Protein AF-A0A2M8AIE3-F1 (afdb_monomer_lite)

Secondary structure (DSSP, 8-state):
--S----S--TTTSTTTSS------HHHHHHHHHHHHHHHHHHHHHHHHHHHHHHHHHHHHHHHHHT-

Organism: NCBI:txid1974559

InterPro domains:
  IPR002150 Large ribosomal subunit protein bL31 type A/B [PF01197] (2-36)
  IPR002150 Large ribosomal subunit protein bL31 type A/B [PR01249] (4-19)
  IPR002150 Large ribosomal subunit protein bL31 type A/B [PR01249] (19-37)
  IPR002150 Large ribosomal subunit protein bL31 type A/B [PTHR33280] (1-67)
  IPR002150 Large ribosomal subunit protein bL31 type A/B [TIGR00105] (4-38)
  IPR034704 Large ribosomal subunit protein bL28/bL31-like superfamily [SSF143800] (2-38)
  IPR042105 Large ribosomal subunit protein bL31 superfamily [G3DSA:4.10.830.30] (1-43)

pLDDT: mean 76.16, std 8.15, range [54.62, 90.38]

Structure (mmCIF, N/CA/C/O backbone):
data_AF-A0A2M8AIE3-F1
#
_entry.id   AF-A0A2M8AIE3-F1
#
loop_
_atom_site.group_PDB
_atom_site.id
_atom_site.type_symbol
_atom_site.label_atom_id
_atom_site.label_alt_id
_atom_site.label_comp_id
_atom_site.label_asym_id
_atom_site.label_entity_id
_atom_site.label_seq_id
_atom_site.pdbx_PDB_ins_code
_atom_site.Cartn_x
_atom_site.Cartn_y
_atom_site.Cartn_z
_atom_site.occupancy
_atom_site.B_iso_or_equiv
_atom_site.auth_seq_id
_atom_site.auth_comp_id
_atom_site.auth_asym_id
_atom_site.auth_atom_id
_atom_site.pdbx_PDB_model_num
ATOM 1 N N . THR A 1 1 ? -17.444 -17.305 46.433 1.00 68.00 1 THR A N 1
ATOM 2 C CA . THR A 1 1 ? -17.606 -17.094 44.978 1.00 68.00 1 THR A CA 1
ATOM 3 C C . THR A 1 1 ? -18.232 -15.729 44.770 1.00 68.00 1 THR A C 1
ATOM 5 O O . THR A 1 1 ? -19.108 -15.370 45.545 1.00 68.00 1 THR A O 1
ATOM 8 N N . LEU A 1 2 ? -17.737 -14.924 43.824 1.00 69.06 2 LEU A N 1
ATOM 9 C CA . LEU A 1 2 ? -18.334 -13.615 43.532 1.00 69.06 2 LEU A CA 1
ATOM 10 C C . LEU A 1 2 ? -19.561 -13.822 42.624 1.00 69.06 2 LEU A C 1
ATOM 12 O O . LEU A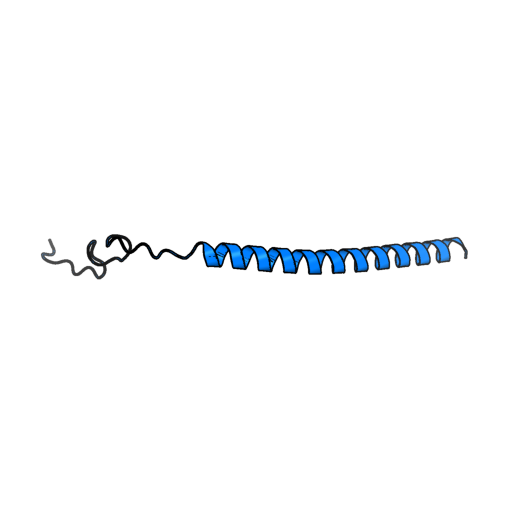 1 2 ? -19.411 -14.476 41.593 1.00 69.06 2 LEU A O 1
ATOM 16 N N . PRO A 1 3 ? -20.752 -13.326 43.008 1.00 77.12 3 PRO A N 1
ATOM 17 C CA . PRO A 1 3 ? -22.009 -13.630 42.322 1.00 77.12 3 PRO A CA 1
ATOM 18 C C . PRO A 1 3 ? -22.162 -12.925 40.968 1.00 77.12 3 PRO A C 1
ATOM 20 O O . PRO A 1 3 ? -22.863 -13.437 40.104 1.00 77.12 3 PRO A O 1
ATOM 23 N N . GLU A 1 4 ? -21.487 -11.792 40.746 1.00 71.94 4 GLU A N 1
ATOM 24 C CA . GLU A 1 4 ? -21.601 -11.025 39.503 1.00 71.94 4 GLU A CA 1
ATOM 25 C C . GLU A 1 4 ? -20.245 -10.468 39.063 1.00 71.94 4 GLU A C 1
ATOM 27 O O . GLU A 1 4 ? -19.568 -9.748 39.798 1.00 71.94 4 GLU A O 1
ATOM 32 N N . LEU A 1 5 ? -19.855 -10.799 37.833 1.00 74.25 5 LEU A N 1
ATOM 33 C CA . LEU A 1 5 ? -18.678 -10.265 37.158 1.00 74.25 5 LEU A CA 1
ATOM 34 C C . LEU A 1 5 ? -19.156 -9.270 36.101 1.00 74.25 5 LEU A C 1
ATOM 36 O O . LEU A 1 5 ? -19.722 -9.659 35.079 1.00 74.25 5 LEU A O 1
ATOM 40 N N . LYS A 1 6 ? -18.931 -7.977 36.339 1.00 70.44 6 LYS A N 1
ATOM 41 C CA . LYS A 1 6 ? -19.150 -6.942 35.324 1.00 70.44 6 LYS A CA 1
ATOM 42 C C . LYS A 1 6 ? -17.984 -6.982 34.342 1.00 70.44 6 LYS A C 1
ATOM 44 O O . LYS A 1 6 ? -16.877 -6.574 34.675 1.00 70.44 6 LYS A O 1
ATOM 49 N N . VAL A 1 7 ? -18.233 -7.514 33.150 1.00 73.88 7 VAL A N 1
ATOM 50 C CA . VAL A 1 7 ? -17.249 -7.582 32.065 1.00 73.88 7 VAL A CA 1
ATOM 51 C C . VAL A 1 7 ? -17.573 -6.490 31.052 1.00 73.88 7 VAL A C 1
ATOM 53 O O . VAL A 1 7 ? -18.704 -6.399 30.583 1.00 73.88 7 VAL A O 1
ATOM 56 N N . GLU A 1 8 ? -16.584 -5.673 30.695 1.00 70.81 8 GLU A N 1
ATOM 57 C CA . GLU A 1 8 ? -16.766 -4.567 29.740 1.00 70.81 8 GLU A CA 1
ATOM 58 C C . GLU A 1 8 ? -17.008 -5.044 28.298 1.00 70.81 8 GLU A C 1
ATOM 60 O O . GLU A 1 8 ? -17.504 -4.297 27.457 1.00 70.81 8 GLU A O 1
ATOM 65 N N . ILE A 1 9 ? -16.667 -6.300 27.997 1.00 67.62 9 ILE A N 1
ATOM 66 C CA . ILE A 1 9 ? -16.757 -6.883 26.659 1.00 67.62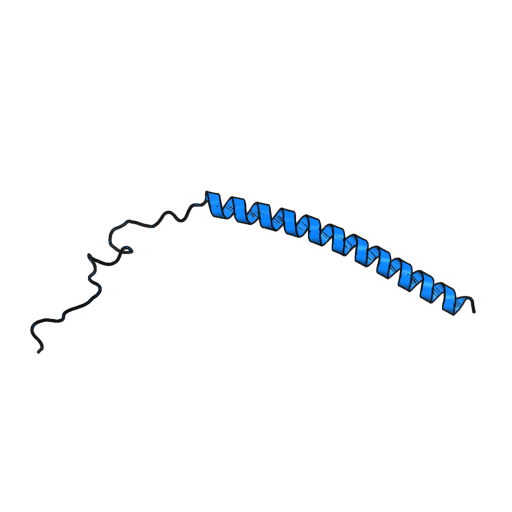 9 ILE A CA 1
ATOM 67 C C . ILE A 1 9 ? -17.446 -8.244 26.758 1.00 67.62 9 ILE A C 1
ATOM 69 O O . ILE A 1 9 ? -16.854 -9.240 27.167 1.00 67.62 9 ILE A O 1
ATOM 73 N N . CYS A 1 10 ? -18.716 -8.283 26.365 1.00 71.06 10 CYS A N 1
ATOM 74 C CA . CYS A 1 10 ? -19.499 -9.506 26.253 1.00 71.06 10 CYS A CA 1
ATOM 75 C C . CYS A 1 10 ? -19.438 -10.082 24.822 1.00 71.06 10 CYS A C 1
ATOM 77 O O . CYS A 1 10 ? -19.170 -9.354 23.861 1.00 71.06 10 CYS A O 1
ATOM 79 N N . SER A 1 11 ? -19.718 -11.377 24.644 1.00 68.88 11 SER A N 1
ATOM 80 C CA . SER A 1 11 ? -19.782 -12.014 23.313 1.00 68.88 11 SER A CA 1
ATOM 81 C C . SER A 1 11 ? -20.811 -11.350 22.390 1.00 68.88 11 SER A C 1
ATOM 83 O O . SER A 1 11 ? -20.591 -11.263 21.189 1.00 68.88 11 SER A O 1
ATOM 85 N N . ALA A 1 12 ? -21.889 -10.795 22.945 1.00 68.94 12 ALA A N 1
ATOM 86 C CA . ALA A 1 12 ? -22.869 -10.005 22.201 1.00 68.94 12 ALA A CA 1
ATOM 87 C C . ALA A 1 12 ? -22.400 -8.563 21.895 1.00 68.94 12 ALA A C 1
ATOM 89 O O . ALA A 1 12 ? -22.999 -7.884 21.065 1.00 68.94 12 ALA A O 1
ATOM 90 N N . CYS A 1 13 ? -21.331 -8.089 22.543 1.00 70.69 13 CYS A N 1
ATOM 91 C CA . CYS A 1 13 ? -20.886 -6.696 22.520 1.00 70.69 13 CYS A CA 1
ATOM 92 C C . CYS A 1 13 ? -19.716 -6.458 21.551 1.00 70.69 13 CYS A C 1
ATOM 94 O O . CYS A 1 13 ? -19.573 -5.355 21.022 1.00 70.69 13 CYS A O 1
ATOM 96 N N . HIS A 1 14 ? -18.860 -7.458 21.300 1.00 71.94 14 HIS A N 1
ATOM 97 C CA . HIS A 1 14 ? -17.693 -7.246 20.444 1.00 71.94 14 HIS A CA 1
ATOM 98 C C . HIS A 1 14 ? -18.076 -7.338 18.950 1.00 71.94 14 HIS A C 1
ATOM 100 O O . HIS A 1 14 ? -18.593 -8.370 18.514 1.00 71.94 14 HIS A O 1
ATOM 106 N N . PRO A 1 15 ? -17.776 -6.313 18.124 1.00 73.06 15 PRO A N 1
ATOM 107 C CA . PRO A 1 15 ? -18.103 -6.2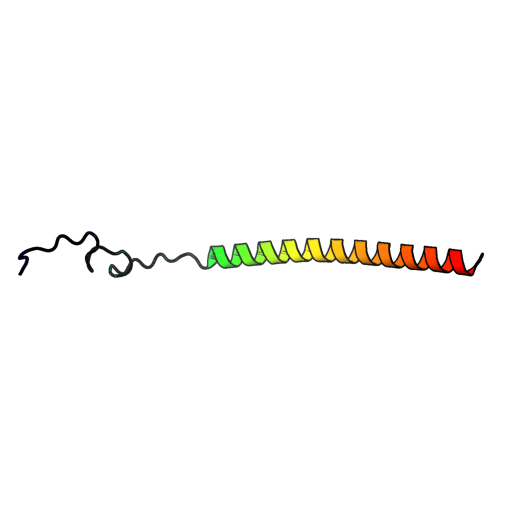65 16.689 1.00 73.06 15 PRO A CA 1
ATOM 108 C C . PRO A 1 15 ? -17.601 -7.454 15.856 1.00 73.06 15 PRO A C 1
ATOM 110 O O . PRO A 1 15 ? -18.077 -7.689 14.750 1.00 73.06 15 PRO A O 1
ATOM 113 N N . PHE A 1 16 ? -16.633 -8.200 16.393 1.00 70.25 16 PHE A N 1
ATOM 114 C CA . PHE A 1 16 ? -16.124 -9.448 15.827 1.00 70.25 16 PHE A CA 1
ATOM 115 C C . PHE A 1 16 ? -17.157 -10.587 15.843 1.00 70.25 16 PHE A C 1
ATOM 117 O O . PHE A 1 16 ? -17.207 -11.368 14.900 1.00 70.25 16 PHE A O 1
ATOM 124 N N . TYR A 1 17 ? -17.996 -10.663 16.880 1.00 66.31 17 TYR A N 1
ATOM 125 C CA . TYR A 1 17 ? -18.994 -11.726 17.056 1.00 66.31 17 TYR A CA 1
ATOM 126 C C . TYR A 1 17 ? -20.371 -11.359 16.492 1.00 66.31 17 TYR A C 1
ATOM 128 O O . TYR A 1 17 ? -21.152 -12.241 16.155 1.00 66.31 17 TYR A O 1
ATOM 136 N N . THR A 1 18 ? -20.669 -10.066 16.326 1.00 71.81 18 THR A N 1
ATOM 137 C CA . THR A 1 18 ? -21.950 -9.579 15.776 1.00 71.81 18 THR A CA 1
ATOM 138 C C . THR A 1 18 ? -22.003 -9.577 14.243 1.00 71.81 18 THR A C 1
ATOM 140 O O . THR A 1 18 ? -22.902 -8.984 13.651 1.00 71.81 18 THR A O 1
ATOM 143 N N . GLY A 1 19 ? -21.040 -10.223 13.573 1.00 67.31 19 GLY A N 1
ATOM 144 C CA . GLY A 1 19 ? -21.080 -10.482 12.127 1.00 67.31 19 GLY A CA 1
ATOM 145 C C . GLY A 1 19 ? -20.887 -9.257 11.229 1.00 67.31 19 GLY A C 1
ATOM 146 O O . GLY A 1 19 ? -20.848 -9.392 10.008 1.00 67.31 19 GLY A O 1
ATOM 147 N N . LYS A 1 20 ? -20.692 -8.060 11.793 1.00 64.56 20 LYS A N 1
ATOM 148 C CA . LYS A 1 20 ? -20.334 -6.849 11.043 1.00 64.56 20 LYS A CA 1
ATOM 149 C C . LYS A 1 20 ? -18.839 -6.873 10.731 1.00 64.56 20 LYS A C 1
ATOM 151 O O . LYS A 1 20 ? -18.086 -6.005 11.177 1.00 64.56 20 LYS A O 1
ATOM 156 N N . GLN A 1 21 ? -18.390 -7.884 9.983 1.00 66.31 21 GLN A N 1
ATOM 157 C CA . GLN A 1 21 ? -17.079 -7.843 9.345 1.00 66.31 21 GLN A CA 1
ATOM 158 C C . GLN A 1 21 ? -17.033 -6.553 8.529 1.00 66.31 21 GLN A C 1
ATOM 160 O O . GLN A 1 21 ? -17.710 -6.421 7.511 1.00 66.31 21 GLN A O 1
ATOM 165 N N . LYS A 1 22 ? -16.271 -5.565 9.009 1.00 64.25 22 LYS A N 1
ATOM 166 C CA . LYS A 1 22 ? -15.957 -4.375 8.227 1.00 64.25 22 LYS A CA 1
ATOM 167 C C . LYS A 1 22 ? -15.278 -4.883 6.963 1.00 64.25 22 LYS A C 1
ATOM 169 O O . LYS A 1 22 ? -14.118 -5.289 7.021 1.00 64.25 22 LYS A O 1
ATOM 174 N N . LEU A 1 23 ? -16.020 -4.890 5.857 1.00 64.81 23 LEU A N 1
ATOM 175 C CA . LEU A 1 23 ? -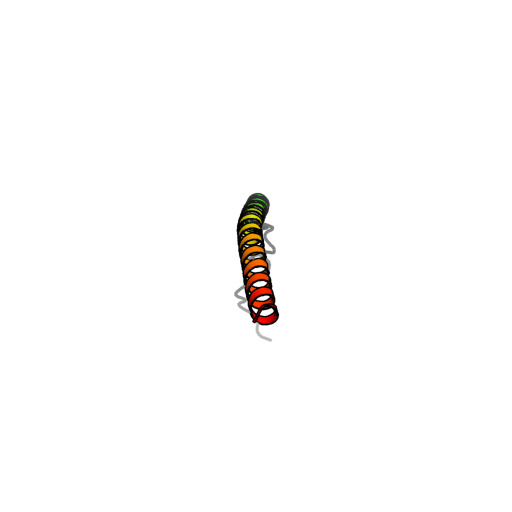15.523 -5.073 4.500 1.00 64.81 23 LEU A CA 1
ATOM 176 C C . LEU A 1 23 ? -14.546 -3.926 4.242 1.00 64.81 23 LEU A C 1
ATOM 178 O O . LEU A 1 23 ? -14.893 -2.891 3.684 1.00 64.81 23 LEU A O 1
ATOM 182 N N . ILE A 1 24 ? -13.329 -4.049 4.766 1.00 65.06 24 ILE A N 1
ATOM 183 C CA . ILE A 1 24 ? -12.237 -3.132 4.483 1.00 65.06 24 ILE A CA 1
ATOM 184 C C . ILE A 1 24 ? -11.816 -3.442 3.048 1.00 65.06 24 ILE A C 1
ATOM 186 O O . ILE A 1 24 ? -11.045 -4.348 2.733 1.00 65.06 24 ILE A O 1
ATOM 190 N N . ASP A 1 25 ? -12.511 -2.694 2.208 1.00 67.38 25 ASP A N 1
ATOM 191 C CA . ASP A 1 25 ? -12.623 -2.654 0.769 1.00 67.38 25 ASP A CA 1
ATOM 192 C C . ASP A 1 25 ? -11.399 -3.135 -0.016 1.00 67.38 25 ASP A C 1
ATOM 194 O O . ASP A 1 25 ? -10.265 -2.666 0.154 1.00 67.38 25 ASP A O 1
ATOM 198 N N . SER A 1 26 ? -11.645 -4.053 -0.945 1.00 65.06 26 SER A N 1
ATOM 199 C CA . SER A 1 26 ? -10.655 -4.510 -1.920 1.00 65.06 26 SER A CA 1
ATOM 200 C C . SER A 1 26 ? -10.288 -3.406 -2.915 1.00 65.06 26 SER A C 1
ATOM 202 O O . SER A 1 26 ? -9.134 -3.357 -3.347 1.00 65.06 26 SER A O 1
ATOM 204 N N . ALA A 1 27 ? -11.200 -2.466 -3.198 1.00 71.19 27 ALA A N 1
ATOM 205 C CA . ALA A 1 27 ? -10.951 -1.341 -4.102 1.00 71.19 27 ALA A CA 1
ATOM 206 C C . ALA A 1 27 ? -9.744 -0.499 -3.648 1.00 71.19 27 ALA A C 1
ATOM 208 O O . ALA A 1 27 ? -8.787 -0.280 -4.394 1.00 71.19 27 ALA A O 1
ATOM 209 N N . ARG A 1 28 ? -9.690 -0.164 -2.355 1.00 78.44 28 ARG A N 1
ATOM 210 C CA . ARG A 1 28 ? -8.626 0.677 -1.785 1.00 78.44 28 ARG A CA 1
ATOM 211 C C . ARG A 1 28 ? -7.259 -0.017 -1.737 1.00 78.44 28 ARG A C 1
ATOM 213 O O . ARG A 1 28 ? -6.221 0.646 -1.659 1.00 78.44 28 ARG A O 1
ATOM 220 N N . ARG A 1 29 ? -7.225 -1.356 -1.761 1.00 83.81 29 ARG A N 1
ATOM 221 C CA . ARG A 1 29 ? -5.973 -2.127 -1.873 1.00 83.81 29 ARG A CA 1
ATOM 222 C C . ARG A 1 29 ? -5.407 -2.073 -3.290 1.00 83.81 29 ARG A C 1
ATOM 224 O O . ARG A 1 29 ? -4.195 -1.900 -3.422 1.00 83.81 29 ARG A O 1
ATOM 231 N N . VAL A 1 30 ? -6.260 -2.165 -4.311 1.00 85.69 30 VAL A N 1
ATOM 232 C CA . VAL A 1 30 ? -5.860 -2.082 -5.727 1.00 85.69 30 VAL A CA 1
ATOM 2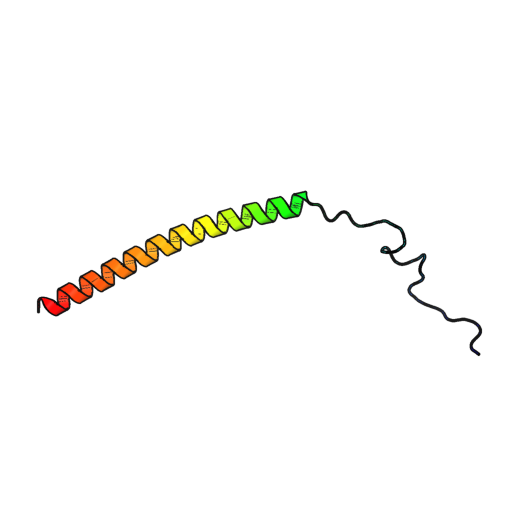33 C C . VAL A 1 30 ? -5.333 -0.687 -6.060 1.00 85.69 30 VAL A C 1
ATOM 235 O O . VAL A 1 30 ? -4.223 -0.562 -6.580 1.00 85.69 30 VAL A O 1
ATOM 238 N N . GLU A 1 31 ? -6.040 0.361 -5.638 1.00 85.81 31 GLU A N 1
ATOM 239 C CA . GLU A 1 31 ? -5.610 1.754 -5.828 1.00 85.81 31 GLU A CA 1
ATOM 240 C C . GLU A 1 31 ? -4.234 2.024 -5.191 1.00 85.81 31 GLU A C 1
ATOM 242 O O . GLU A 1 31 ? -3.321 2.568 -5.818 1.00 85.81 31 GLU A O 1
ATOM 247 N N . LYS A 1 32 ? -4.025 1.568 -3.945 1.00 88.12 32 LYS A N 1
ATOM 248 C CA . LYS A 1 32 ? -2.729 1.693 -3.251 1.00 88.12 32 LYS A CA 1
ATOM 249 C C . LYS A 1 32 ? -1.613 0.871 -3.894 1.00 88.12 32 LYS A C 1
ATOM 251 O O . LYS A 1 32 ? -0.439 1.155 -3.637 1.00 88.12 32 LYS A O 1
ATOM 256 N N . PHE A 1 33 ? -1.943 -0.182 -4.633 1.00 88.38 33 PHE A N 1
ATOM 257 C CA . PHE A 1 33 ? -0.966 -0.993 -5.350 1.00 88.38 33 PHE A CA 1
ATOM 258 C C . PHE A 1 33 ? -0.513 -0.285 -6.629 1.00 88.38 33 PHE A C 1
ATOM 260 O O . PHE A 1 33 ? 0.692 -0.110 -6.819 1.00 88.38 33 PHE A O 1
ATOM 267 N N . GLN A 1 34 ? -1.455 0.202 -7.442 1.00 89.81 34 GLN A N 1
ATOM 268 C CA . GLN A 1 34 ? -1.163 0.963 -8.664 1.00 89.81 34 GLN A CA 1
ATOM 269 C C . GLN A 1 34 ? -0.322 2.208 -8.356 1.00 89.81 34 GLN A C 1
ATOM 271 O O . GLN A 1 34 ? 0.778 2.350 -8.891 1.00 89.81 34 GLN A O 1
ATOM 276 N N . ALA A 1 35 ? -0.725 3.004 -7.359 1.00 89.75 35 ALA A N 1
ATOM 277 C CA . ALA A 1 35 ? 0.031 4.185 -6.937 1.00 89.75 35 ALA A CA 1
ATOM 278 C C . ALA A 1 35 ? 1.489 3.868 -6.533 1.00 89.75 35 ALA A C 1
ATOM 280 O O . ALA A 1 35 ? 2.414 4.635 -6.819 1.00 89.75 35 ALA A O 1
ATOM 281 N N . ARG A 1 36 ? 1.729 2.717 -5.886 1.00 88.25 36 ARG A N 1
ATOM 282 C CA . ARG A 1 36 ? 3.083 2.276 -5.511 1.00 88.25 36 ARG A CA 1
ATOM 283 C C . ARG A 1 36 ? 3.905 1.829 -6.715 1.00 88.25 36 ARG A C 1
ATOM 285 O O . ARG A 1 36 ? 5.110 2.092 -6.746 1.00 88.25 36 ARG A O 1
ATOM 292 N N . MET A 1 37 ? 3.288 1.157 -7.683 1.00 90.38 37 MET A N 1
ATOM 293 C CA . MET A 1 37 ? 3.978 0.710 -8.894 1.00 90.38 37 MET A CA 1
ATOM 294 C C . MET A 1 37 ? 4.377 1.889 -9.778 1.00 90.38 37 MET A C 1
ATOM 296 O O . MET A 1 37 ? 5.532 1.951 -10.209 1.00 90.38 37 MET A O 1
ATOM 300 N N . ASP A 1 38 ? 3.504 2.883 -9.922 1.00 87.00 38 ASP A N 1
ATOM 301 C CA . ASP A 1 38 ? 3.800 4.110 -10.666 1.00 87.00 38 ASP A CA 1
ATOM 302 C C . ASP A 1 38 ? 4.931 4.913 -10.013 1.00 87.00 38 ASP A C 1
ATOM 304 O O . ASP A 1 38 ? 5.868 5.370 -10.681 1.00 87.00 38 ASP A O 1
ATOM 308 N N . ALA A 1 39 ? 4.909 5.036 -8.683 1.00 85.12 39 ALA A N 1
ATOM 309 C CA . ALA A 1 39 ? 5.995 5.665 -7.936 1.00 85.12 39 ALA A CA 1
ATOM 310 C C . ALA A 1 39 ? 7.324 4.903 -8.112 1.00 85.12 39 ALA A C 1
ATOM 312 O O . ALA A 1 39 ? 8.378 5.514 -8.317 1.00 85.12 39 ALA A O 1
ATOM 313 N N . LYS A 1 40 ? 7.294 3.565 -8.099 1.00 83.75 40 LYS A N 1
ATOM 314 C CA . LYS A 1 40 ? 8.483 2.721 -8.299 1.00 83.75 40 LYS A CA 1
ATOM 315 C C . LYS A 1 40 ? 9.038 2.847 -9.719 1.00 83.75 40 LYS A C 1
ATOM 317 O O . LYS A 1 40 ? 10.260 2.912 -9.875 1.00 83.75 40 LYS A O 1
ATOM 322 N N . ALA A 1 41 ? 8.177 2.944 -10.732 1.00 82.06 41 ALA A N 1
ATOM 323 C CA . ALA A 1 41 ? 8.579 3.167 -12.118 1.00 82.06 41 ALA A CA 1
ATOM 324 C C . ALA A 1 41 ? 9.351 4.490 -12.256 1.00 82.06 41 ALA A C 1
ATOM 326 O O . ALA A 1 41 ? 10.492 4.484 -12.732 1.00 82.06 41 ALA A O 1
ATOM 327 N N . LYS A 1 42 ? 8.809 5.587 -11.709 1.00 79.00 42 LYS A N 1
ATOM 328 C CA . LYS A 1 42 ? 9.457 6.913 -11.699 1.00 79.00 42 LYS A CA 1
ATOM 329 C C . LYS A 1 42 ? 10.810 6.895 -10.974 1.00 79.00 42 LYS A C 1
ATOM 331 O O . LYS A 1 42 ? 11.814 7.379 -11.503 1.00 79.00 42 LYS A O 1
ATOM 336 N N . VAL A 1 43 ? 10.879 6.260 -9.801 1.00 79.19 43 VAL A N 1
ATOM 337 C CA . VAL A 1 43 ? 12.129 6.132 -9.026 1.00 79.19 43 VAL A CA 1
ATOM 338 C C . VAL A 1 43 ? 13.162 5.264 -9.754 1.00 79.19 43 VAL A C 1
ATOM 340 O O . VAL A 1 43 ? 14.360 5.560 -9.714 1.00 79.19 43 VAL A O 1
ATOM 343 N N . SER A 1 44 ? 12.730 4.202 -10.438 1.00 75.56 44 SER A N 1
ATOM 344 C CA . SER A 1 44 ? 13.622 3.309 -11.185 1.00 75.56 44 SER A CA 1
ATOM 345 C C . SER A 1 44 ? 14.224 3.985 -12.422 1.00 75.56 44 SER A C 1
ATOM 347 O O . SER A 1 44 ? 15.423 3.828 -12.673 1.00 75.56 44 SER A O 1
ATOM 349 N N . ALA A 1 45 ? 13.440 4.802 -13.133 1.00 79.12 45 ALA A N 1
ATOM 350 C CA . ALA A 1 45 ? 13.903 5.607 -14.258 1.00 79.12 45 ALA A CA 1
ATOM 351 C C . ALA A 1 45 ? 14.940 6.647 -13.803 1.00 79.12 45 ALA A C 1
ATOM 353 O O . ALA A 1 45 ? 16.044 6.711 -14.353 1.00 79.12 45 ALA A O 1
ATOM 354 N N . TYR A 1 46 ? 14.650 7.375 -12.717 1.00 75.31 46 TYR A N 1
ATOM 355 C CA . TYR A 1 46 ? 15.587 8.336 -12.128 1.00 75.31 46 TYR A CA 1
ATOM 356 C C . TYR A 1 46 ? 16.897 7.671 -11.658 1.00 75.31 46 TYR A C 1
ATOM 358 O O . TYR A 1 46 ? 17.997 8.164 -11.937 1.00 75.31 46 TYR A O 1
ATOM 366 N N . ARG A 1 47 ? 16.813 6.504 -11.000 1.00 78.31 47 ARG A N 1
ATOM 367 C CA . ARG A 1 47 ? 17.996 5.734 -10.569 1.00 78.31 47 ARG A CA 1
ATOM 368 C C . ARG A 1 47 ? 18.829 5.224 -11.746 1.00 78.31 47 ARG A C 1
ATOM 370 O O . ARG A 1 47 ? 20.057 5.302 -11.669 1.00 78.31 47 ARG A O 1
ATOM 377 N N . LYS A 1 48 ? 18.201 4.743 -12.827 1.00 77.50 48 LYS A N 1
ATOM 378 C CA . LYS A 1 48 ? 18.906 4.321 -14.052 1.00 77.50 48 LYS A CA 1
ATOM 379 C C . LYS A 1 48 ? 19.676 5.492 -14.668 1.00 77.50 48 LYS A C 1
ATOM 381 O O . LYS A 1 48 ? 20.882 5.362 -14.875 1.00 77.50 48 LYS A O 1
ATOM 386 N N . GLY A 1 49 ? 19.040 6.654 -14.837 1.00 81.62 49 GLY A N 1
ATOM 387 C CA . GLY A 1 49 ? 19.698 7.857 -15.364 1.00 81.62 49 GLY A CA 1
ATOM 388 C C . GLY A 1 49 ? 20.902 8.303 -14.524 1.00 81.62 49 GLY A C 1
ATOM 389 O O . GLY A 1 49 ? 21.997 8.518 -15.051 1.00 81.62 49 GLY A O 1
ATOM 390 N N . LYS A 1 50 ? 20.753 8.353 -13.192 1.00 78.62 50 LYS A N 1
ATOM 391 C CA . LYS A 1 50 ? 21.849 8.728 -12.278 1.00 78.62 50 LYS A CA 1
ATOM 392 C C . LYS A 1 50 ? 23.006 7.719 -12.300 1.00 78.62 50 LYS A C 1
ATOM 394 O O . LYS A 1 50 ? 24.167 8.126 -12.222 1.00 78.62 50 LYS A O 1
ATOM 399 N N . LYS A 1 51 ? 22.715 6.418 -12.428 1.00 78.69 51 LYS A N 1
ATOM 400 C CA . LYS A 1 51 ? 23.730 5.354 -12.519 1.00 78.69 51 LYS A CA 1
ATOM 401 C C . LYS A 1 51 ? 24.527 5.451 -13.822 1.00 78.69 51 LYS A C 1
ATOM 403 O O . LYS A 1 51 ? 25.753 5.406 -13.764 1.00 78.69 51 LYS A O 1
ATOM 408 N N . VAL A 1 52 ? 23.861 5.676 -14.958 1.00 80.69 52 VAL A N 1
ATOM 409 C CA . VAL A 1 52 ? 24.520 5.878 -16.264 1.00 80.69 52 VAL A CA 1
ATOM 410 C C . VAL A 1 52 ? 25.436 7.104 -16.227 1.00 80.69 52 VAL A C 1
ATOM 412 O O . VAL A 1 52 ? 26.608 7.004 -16.590 1.00 80.69 52 VAL A O 1
ATOM 415 N N . LYS A 1 53 ? 24.963 8.233 -15.682 1.00 81.44 53 LYS A N 1
ATOM 416 C CA . LYS A 1 53 ? 25.772 9.459 -15.543 1.00 81.44 53 LYS A CA 1
ATOM 417 C C . LYS A 1 53 ? 26.996 9.256 -14.635 1.00 81.44 53 LYS A C 1
ATOM 419 O O . LYS A 1 53 ? 28.082 9.741 -14.946 1.00 81.44 53 LYS A O 1
ATOM 424 N N . ARG A 1 54 ? 26.850 8.504 -13.531 1.00 83.62 54 ARG A N 1
ATOM 425 C CA . ARG A 1 54 ? 27.973 8.138 -12.641 1.00 83.62 54 ARG A CA 1
ATOM 426 C C . ARG A 1 54 ? 28.997 7.249 -13.341 1.00 83.62 54 ARG A C 1
ATOM 428 O O . ARG A 1 54 ? 30.180 7.546 -13.235 1.00 83.62 54 ARG A O 1
ATOM 435 N N . LEU A 1 55 ? 28.549 6.218 -14.059 1.00 83.06 55 LEU A N 1
ATOM 436 C CA . LEU A 1 55 ? 29.423 5.305 -14.806 1.00 83.06 55 LEU A CA 1
ATOM 437 C C . LEU A 1 55 ? 30.182 6.032 -15.925 1.00 83.06 55 LEU A C 1
ATOM 439 O O . LEU A 1 55 ? 31.364 5.773 -16.133 1.00 83.06 55 LEU A O 1
ATOM 443 N N . ALA A 1 56 ? 29.536 6.973 -16.616 1.00 84.25 56 ALA A N 1
ATOM 444 C CA . ALA A 1 56 ? 30.196 7.816 -17.611 1.00 84.25 56 ALA A CA 1
ATOM 445 C C . ALA A 1 56 ? 31.260 8.725 -16.970 1.00 84.25 56 ALA A C 1
ATOM 447 O O . ALA A 1 56 ? 32.380 8.806 -17.469 1.00 84.25 56 ALA A O 1
ATOM 448 N N . LYS A 1 57 ? 30.953 9.354 -15.824 1.00 84.50 57 LYS A N 1
ATOM 449 C CA . LYS A 1 57 ? 31.899 10.222 -15.101 1.00 84.50 57 LYS A CA 1
ATOM 450 C C . LYS A 1 57 ? 33.103 9.450 -14.553 1.00 84.50 57 LYS A C 1
ATOM 452 O O . LYS A 1 57 ? 34.221 9.951 -14.638 1.00 84.50 57 LYS A O 1
ATOM 457 N N . THR A 1 58 ? 32.907 8.245 -14.012 1.00 84.62 58 THR A N 1
ATOM 458 C CA . THR A 1 58 ? 34.019 7.408 -13.527 1.00 84.62 58 THR A CA 1
ATOM 459 C C . THR A 1 58 ? 34.899 6.930 -14.677 1.00 84.62 58 THR A C 1
ATOM 461 O O . THR A 1 58 ? 36.116 7.047 -14.575 1.00 84.62 58 THR A O 1
ATOM 464 N N . LYS A 1 59 ? 34.308 6.496 -15.800 1.00 82.00 59 LYS A N 1
ATOM 465 C CA . LYS A 1 59 ? 35.060 6.119 -17.010 1.00 82.00 59 LYS A CA 1
ATOM 466 C C . LYS A 1 59 ? 35.838 7.297 -17.606 1.00 82.00 59 LYS A C 1
ATOM 468 O O . LYS A 1 59 ? 36.996 7.136 -17.969 1.00 82.00 59 LYS A O 1
ATOM 473 N N . ALA A 1 60 ? 35.234 8.485 -17.674 1.00 84.06 60 ALA A N 1
ATOM 474 C CA . ALA A 1 60 ? 35.905 9.693 -18.155 1.00 84.06 60 ALA A CA 1
ATOM 475 C C . ALA A 1 60 ? 37.066 10.117 -17.242 1.00 84.06 60 ALA A C 1
ATOM 477 O O . ALA A 1 60 ? 38.100 10.554 -17.736 1.00 84.06 60 ALA A O 1
ATOM 478 N N . ARG A 1 61 ? 36.922 9.960 -15.918 1.00 80.62 61 ARG A N 1
ATOM 479 C CA . ARG A 1 61 ? 37.991 10.253 -14.953 1.00 80.62 61 ARG A CA 1
ATOM 480 C C . ARG A 1 61 ? 39.147 9.249 -1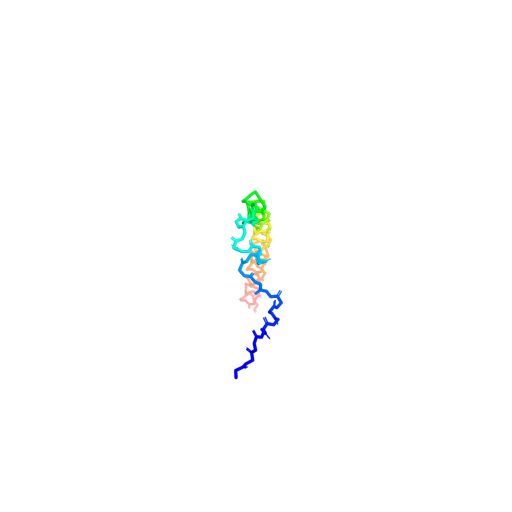5.057 1.00 80.62 61 ARG A C 1
ATOM 482 O O . ARG A 1 61 ? 40.282 9.698 -15.067 1.00 80.62 61 ARG A O 1
ATOM 489 N N . ALA A 1 62 ? 38.856 7.953 -15.213 1.00 82.31 62 ALA A N 1
ATOM 490 C CA . ALA A 1 62 ? 39.859 6.894 -15.391 1.00 82.31 62 ALA A CA 1
ATOM 491 C C . ALA A 1 62 ? 40.672 7.061 -16.689 1.00 82.31 62 ALA A C 1
ATOM 493 O O . ALA A 1 62 ? 41.898 7.077 -16.659 1.00 82.31 62 ALA A O 1
ATOM 494 N N . LYS A 1 63 ? 39.997 7.333 -17.815 1.00 76.25 63 LYS A N 1
ATOM 495 C CA . LYS A 1 63 ? 40.675 7.612 -19.095 1.00 76.25 63 LYS A CA 1
ATOM 496 C C . LYS A 1 63 ? 41.580 8.842 -19.044 1.00 76.25 63 LYS A C 1
ATOM 498 O O . LYS A 1 63 ? 42.528 8.946 -19.809 1.00 76.25 63 LYS A O 1
ATOM 503 N N . ARG A 1 64 ? 41.260 9.812 -18.186 1.00 76.88 64 ARG A N 1
ATOM 504 C CA . ARG A 1 64 ? 42.018 11.061 -18.048 1.00 76.88 64 ARG A CA 1
ATOM 505 C C . ARG A 1 64 ? 43.242 10.902 -17.141 1.00 76.88 64 ARG A C 1
ATOM 507 O O . ARG A 1 64 ? 44.173 11.683 -17.278 1.00 76.88 64 ARG A O 1
ATOM 514 N N . THR A 1 65 ? 43.239 9.914 -16.246 1.00 72.88 65 THR A N 1
ATOM 515 C CA . THR A 1 65 ? 44.396 9.528 -15.423 1.00 72.88 65 THR A CA 1
ATOM 516 C C . THR A 1 65 ? 45.351 8.577 -16.138 1.00 72.88 65 THR A C 1
ATOM 518 O O . THR A 1 65 ? 46.530 8.631 -15.851 1.00 72.88 65 THR A O 1
ATOM 521 N N . GLU A 1 66 ? 44.876 7.752 -17.076 1.00 65.44 66 GLU A N 1
ATOM 522 C CA . GLU A 1 66 ? 45.743 6.874 -17.892 1.00 65.44 66 GLU A CA 1
ATOM 523 C C . GLU A 1 66 ? 46.447 7.608 -19.044 1.00 65.44 66 GLU A C 1
ATOM 525 O O . GLU A 1 66 ? 47.420 7.112 -19.597 1.00 65.44 66 GLU A O 1
ATOM 530 N N . LYS A 1 67 ? 45.933 8.775 -19.447 1.00 60.69 67 LYS A N 1
ATOM 531 C CA . LYS A 1 67 ? 46.452 9.568 -20.574 1.00 60.69 67 LYS A CA 1
ATOM 532 C C . LYS A 1 67 ? 47.370 10.719 -20.132 1.00 60.69 67 LYS A C 1
ATOM 534 O O . LYS A 1 67 ? 47.636 11.615 -20.930 1.00 60.69 67 LYS A O 1
ATOM 539 N N . LYS A 1 68 ? 47.771 10.728 -18.862 1.00 54.62 68 LYS A N 1
ATOM 540 C CA . LYS A 1 68 ? 48.680 11.687 -18.235 1.00 54.62 68 LYS A CA 1
ATOM 541 C C . LYS A 1 68 ? 49.839 10.907 -17.634 1.00 54.62 68 LYS A C 1
ATOM 543 O O . LYS A 1 68 ? 50.962 11.441 -17.690 1.00 54.62 68 LYS A O 1
#

Radius of gyration: 30.18 Å; chains: 1; bounding box: 72×29×66 Å

Sequence (68 aa):
TLPELKVEICSACHPFYTGKQKLIDSARRVEKFQARMDAKAKVSAYRKGKKVKRLAKTKARAKRTEKK

Foldseek 3Di:
DDPDDDDPDDCCRDCVNVPPPPCPDPVVVVVVVVVVVVVVVVVVVVVVVVVVVVVVVVVVVVVVVVVD